Protein AF-A0A2P8Q4S2-F1 (afdb_monomer)

Secondary structure (DSSP, 8-state):
-PPPPPPPPPPPPHHHHHHHHHHHHHHHHHHHHHHHHHHHHHHHHHHHHHHHHHHHHHHHHHHHT-

Nearest PDB structures (foldseek):
  7w59-assembly1_M  TM=5.460E-01  e=9.751E+00  Homo sapiens

Solvent-accessible surface area (backbone atoms only — not comparable to full-atom values): 3992 Å² total; per-residue (Å²): 136,86,78,78,87,80,83,81,77,79,80,78,50,72,68,53,52,50,52,51,51,50,51,60,70,44,45,60,57,53,54,48,50,54,49,52,53,52,52,50,54,55,49,50,54,49,55,53,50,52,51,53,52,53,49,49,54,51,53,50,52,55,64,74,75,109

Foldseek 3Di:
DDDDDDDDDDDDDPVRVVVVVVCVVCVVVVVVVVVVVVVVVVVVVVVVVVVVVVVVVVVVVVVVVD

Sequence (66 aa):
MQAAPVRATAIPSFTDALRAVESLLLSSGQRTARRNAWTSVLEDRRRAKDRVEAQRVVEQSFVTHL

pLDDT: mean 91.68, std 8.26, range [66.12, 98.75]

Radius of gyration: 28.39 Å; Cα contacts (8 Å, |Δi|>4): 1; chains: 1; bounding box: 77×21×64 Å

Structure (mmCIF, N/CA/C/O backb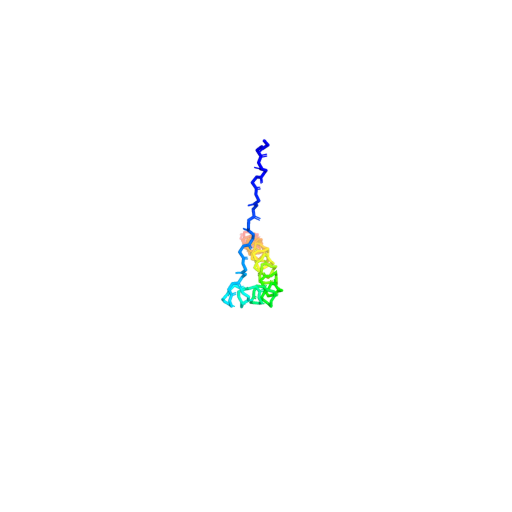one):
data_AF-A0A2P8Q4S2-F1
#
_entry.id   AF-A0A2P8Q4S2-F1
#
loop_
_atom_site.group_PDB
_atom_site.id
_atom_site.type_symbol
_atom_site.label_atom_id
_atom_site.label_alt_id
_atom_site.label_comp_id
_atom_site.label_asym_id
_atom_site.label_entity_id
_atom_site.label_seq_id
_atom_site.pdbx_PDB_ins_code
_atom_site.Cartn_x
_atom_site.Cartn_y
_atom_site.Cartn_z
_atom_site.occupancy
_atom_site.B_iso_or_equiv
_atom_site.auth_seq_id
_atom_site.auth_comp_id
_atom_site.auth_asym_id
_atom_site.auth_atom_id
_atom_site.pdbx_PDB_model_num
ATOM 1 N N . MET A 1 1 ? -54.525 14.472 20.640 1.00 66.12 1 MET A N 1
ATOM 2 C CA . MET A 1 1 ? -53.101 14.815 20.431 1.00 66.12 1 MET A CA 1
ATOM 3 C C . MET A 1 1 ? -52.368 13.544 20.030 1.00 66.12 1 MET A C 1
ATOM 5 O O . MET A 1 1 ? -52.336 12.619 20.828 1.00 66.12 1 MET A O 1
ATOM 9 N N . GLN A 1 2 ? -51.864 13.459 18.796 1.00 72.56 2 GLN A N 1
ATOM 10 C CA . GLN A 1 2 ? -51.050 12.328 18.331 1.00 72.56 2 GLN A CA 1
ATOM 11 C C . GLN A 1 2 ? -49.588 12.612 18.716 1.00 72.56 2 GLN A C 1
ATOM 13 O O . GLN A 1 2 ? -49.062 13.658 18.337 1.00 72.56 2 GLN A O 1
ATOM 18 N N . ALA A 1 3 ? -48.948 11.742 19.498 1.00 74.06 3 ALA A N 1
ATOM 19 C CA . ALA A 1 3 ? -47.548 11.926 19.885 1.00 74.06 3 ALA A CA 1
ATOM 20 C C . ALA A 1 3 ? -46.611 11.601 18.708 1.00 74.06 3 ALA A C 1
ATOM 22 O O . ALA A 1 3 ? -46.813 10.611 18.004 1.00 74.06 3 ALA A O 1
ATOM 23 N N . ALA A 1 4 ? -45.588 12.433 18.495 1.00 78.75 4 ALA A N 1
ATOM 24 C CA . ALA A 1 4 ? -44.572 12.193 17.474 1.00 78.75 4 ALA A CA 1
ATOM 25 C C . ALA A 1 4 ? -43.741 10.938 17.823 1.00 78.75 4 ALA A C 1
ATOM 27 O O . ALA A 1 4 ? -43.408 10.741 18.995 1.00 78.75 4 ALA A O 1
ATOM 28 N N . PRO A 1 5 ? -43.389 10.087 16.842 1.00 78.62 5 PRO A N 1
ATOM 29 C CA . PRO A 1 5 ? -42.636 8.866 17.102 1.00 78.62 5 PRO A CA 1
ATOM 30 C C . PRO A 1 5 ? -41.226 9.196 17.607 1.00 78.62 5 PRO A C 1
ATOM 32 O O . PRO A 1 5 ? -40.420 9.806 16.903 1.00 78.62 5 PRO A O 1
ATOM 35 N N . VAL A 1 6 ? -40.923 8.762 18.829 1.00 80.38 6 VAL A N 1
ATOM 36 C CA . VAL A 1 6 ? -39.590 8.874 19.430 1.00 80.38 6 VAL A CA 1
ATOM 37 C C . VAL A 1 6 ? -38.737 7.713 18.927 1.00 80.38 6 VAL A C 1
ATOM 39 O O . VAL A 1 6 ? -39.085 6.548 19.122 1.00 80.38 6 VAL A O 1
ATOM 42 N N . ARG A 1 7 ? -37.609 8.009 18.273 1.00 77.81 7 ARG A N 1
ATOM 43 C CA . ARG A 1 7 ? -36.621 6.980 17.926 1.00 77.81 7 ARG A CA 1
ATOM 44 C C . ARG A 1 7 ? -35.754 6.679 19.142 1.00 77.81 7 ARG A C 1
ATOM 46 O O . ARG A 1 7 ? -35.031 7.551 19.611 1.00 77.81 7 ARG A O 1
ATOM 53 N N . ALA A 1 8 ? -35.799 5.439 19.614 1.00 77.88 8 ALA A N 1
ATOM 54 C CA . ALA A 1 8 ? -34.861 4.944 20.611 1.00 77.88 8 ALA A CA 1
ATOM 55 C C . ALA A 1 8 ? -33.523 4.599 19.936 1.00 77.88 8 ALA A C 1
ATOM 57 O O . ALA A 1 8 ? -33.475 3.761 19.035 1.00 77.88 8 ALA A O 1
ATOM 58 N N . THR A 1 9 ? -32.432 5.232 20.364 1.00 78.56 9 THR A N 1
ATOM 59 C CA . THR A 1 9 ? -31.072 4.765 20.065 1.00 78.56 9 THR A CA 1
ATOM 60 C C . THR A 1 9 ? -30.716 3.641 21.027 1.00 78.56 9 THR A C 1
ATOM 62 O O . THR A 1 9 ? -30.704 3.852 22.239 1.00 78.56 9 THR A O 1
ATOM 65 N N . ALA A 1 10 ? -30.445 2.451 20.492 1.00 80.31 10 ALA A N 1
ATOM 66 C CA . ALA A 1 10 ? -29.999 1.316 21.290 1.00 80.31 10 ALA A CA 1
ATOM 67 C C . ALA A 1 10 ? -28.661 1.631 21.978 1.00 80.31 10 ALA A C 1
ATOM 69 O O . ALA A 1 10 ? -27.773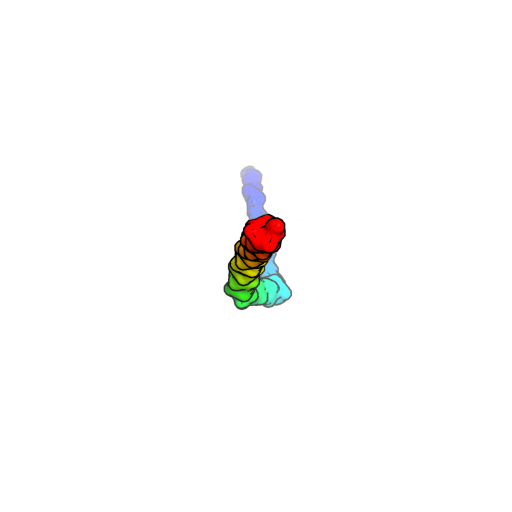 2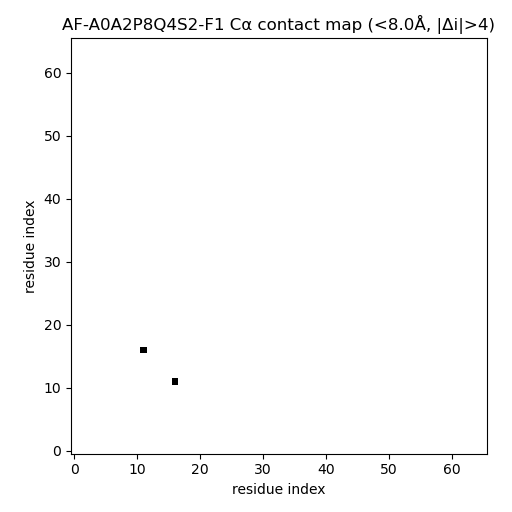.236 21.375 1.00 80.31 10 ALA A O 1
ATOM 70 N N . ILE A 1 11 ? -28.525 1.214 23.239 1.00 84.06 11 ILE A N 1
ATOM 71 C CA . ILE A 1 11 ? -27.259 1.310 23.968 1.00 84.06 11 ILE A CA 1
ATOM 72 C C . ILE A 1 11 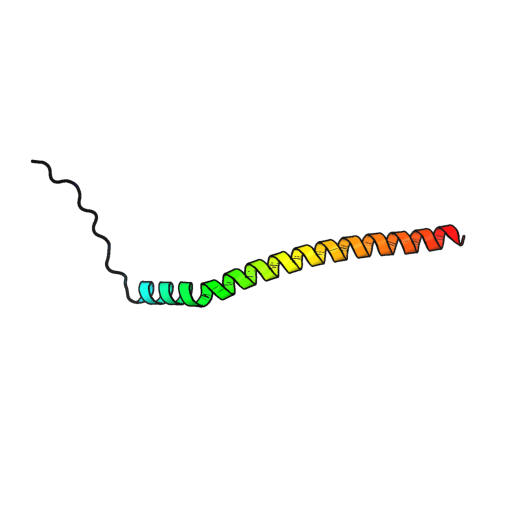? -26.287 0.300 23.333 1.00 84.06 11 ILE A C 1
ATOM 74 O O . ILE A 1 11 ? -26.660 -0.870 23.211 1.00 84.06 11 ILE A O 1
ATOM 78 N N . PRO A 1 12 ? -25.076 0.717 22.914 1.00 85.69 12 PRO A N 1
ATOM 79 C CA . PRO A 1 12 ? -24.107 -0.187 22.307 1.00 85.69 12 PRO A CA 1
ATOM 80 C C . PRO A 1 12 ? -23.761 -1.342 23.245 1.00 85.69 12 PRO A C 1
ATOM 82 O O . PRO A 1 12 ? -23.561 -1.140 24.446 1.00 85.69 12 PRO A O 1
ATOM 85 N N . SER A 1 13 ? -23.649 -2.548 22.693 1.00 90.88 13 SER A N 1
ATOM 86 C CA . SER A 1 13 ? -23.133 -3.689 23.441 1.00 90.88 13 SER A CA 1
ATOM 87 C C . SER A 1 13 ? -21.621 -3.557 23.656 1.00 90.88 13 SER A C 1
ATOM 89 O O . SER A 1 13 ? -20.930 -2.783 22.988 1.00 90.88 13 SER A O 1
ATOM 91 N N . PHE A 1 14 ? -21.068 -4.366 24.559 1.00 93.81 14 PHE A N 1
ATOM 92 C CA . PHE A 1 14 ? -19.618 -4.439 24.753 1.00 93.81 14 PHE A CA 1
ATOM 93 C C . PHE A 1 14 ? -18.872 -4.805 23.457 1.00 93.81 14 PHE A C 1
ATOM 95 O O . PHE A 1 14 ? -17.814 -4.251 23.163 1.00 93.81 14 PHE A O 1
ATOM 102 N N . THR A 1 15 ? -19.450 -5.684 22.635 1.00 95.25 15 THR A N 1
ATOM 103 C CA . THR A 1 15 ? -18.890 -6.056 21.330 1.00 95.25 15 THR A CA 1
ATOM 104 C C . THR A 1 15 ? -18.849 -4.871 20.366 1.00 95.25 15 THR A C 1
ATOM 106 O O . THR A 1 15 ? -17.855 -4.700 19.658 1.00 95.25 15 THR A O 1
ATOM 109 N N . ASP A 1 16 ? -19.879 -4.022 20.365 1.00 94.62 16 ASP A N 1
ATOM 110 C CA . ASP A 1 16 ? -19.906 -2.815 19.532 1.00 94.62 16 ASP A CA 1
ATOM 111 C C . ASP A 1 16 ? -18.836 -1.815 19.974 1.00 94.62 16 ASP A C 1
ATOM 113 O O . ASP A 1 16 ? -18.141 -1.233 19.139 1.00 94.62 16 ASP A O 1
ATOM 117 N N . ALA A 1 17 ? -18.644 -1.667 21.289 1.00 93.81 17 ALA A N 1
ATOM 118 C CA . ALA A 1 17 ? -17.588 -0.827 21.841 1.00 93.81 17 ALA A CA 1
ATOM 119 C C . ALA A 1 17 ? -16.195 -1.318 21.412 1.00 93.81 17 ALA A C 1
ATOM 121 O O . ALA A 1 17 ? -15.379 -0.525 20.939 1.00 93.81 17 ALA A O 1
ATOM 122 N N . LEU A 1 18 ? -15.936 -2.627 21.495 1.00 96.12 18 LEU A N 1
ATOM 123 C CA . LEU A 1 18 ? -14.667 -3.203 21.043 1.00 96.12 18 LEU A CA 1
ATOM 124 C C . LEU A 1 18 ? -14.442 -3.002 19.542 1.00 96.12 18 LEU A C 1
ATOM 126 O O . LEU A 1 18 ? -13.348 -2.614 19.136 1.00 96.12 18 LEU A O 1
ATOM 130 N N . ARG A 1 19 ? -15.476 -3.186 18.716 1.00 93.75 19 ARG A N 1
ATOM 131 C CA . ARG A 1 19 ? -15.390 -2.966 17.265 1.00 93.75 19 ARG A CA 1
ATOM 132 C C . ARG A 1 19 ? -15.130 -1.500 16.910 1.00 93.75 19 ARG A C 1
ATOM 134 O O . ARG A 1 19 ? -14.418 -1.218 15.943 1.00 93.75 19 ARG A O 1
ATOM 141 N N . ALA A 1 20 ? -15.671 -0.561 17.685 1.00 93.88 20 ALA A N 1
ATOM 142 C CA . ALA A 1 20 ? -15.392 0.863 17.521 1.00 93.88 20 ALA A CA 1
ATOM 143 C C . ALA A 1 20 ? -13.933 1.198 17.867 1.00 93.88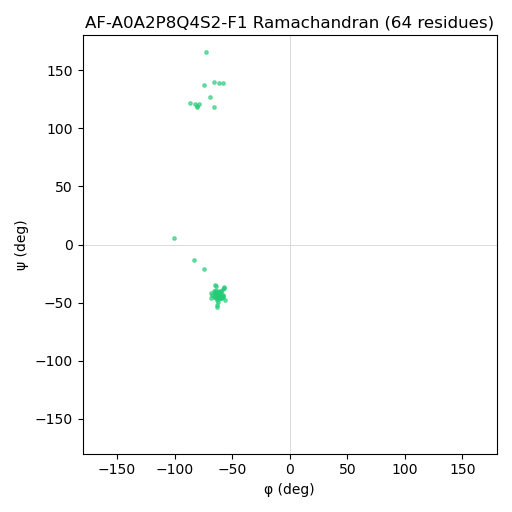 20 ALA A C 1
ATOM 145 O O . ALA A 1 20 ? -13.274 1.914 17.112 1.00 93.88 20 ALA A O 1
ATOM 146 N N . VAL A 1 21 ? -13.405 0.636 18.960 1.00 93.94 21 VAL A N 1
ATOM 147 C CA . VAL A 1 21 ? -11.994 0.794 19.345 1.00 93.94 21 VAL A CA 1
ATOM 148 C C . VAL A 1 21 ? -11.071 0.181 18.295 1.00 93.94 21 VAL A C 1
ATOM 150 O O . VAL A 1 21 ? -10.129 0.838 17.858 1.00 93.94 21 VAL A O 1
ATOM 153 N N . GLU A 1 22 ? -11.364 -1.032 17.826 1.00 93.50 22 GLU A N 1
ATOM 154 C CA . GLU A 1 22 ? -10.626 -1.678 16.739 1.00 93.50 22 GLU A CA 1
ATOM 155 C C . GLU A 1 22 ? -10.622 -0.800 15.482 1.00 93.50 22 GLU A C 1
ATOM 157 O O . GLU A 1 22 ? -9.567 -0.519 14.915 1.00 93.50 22 GLU A O 1
ATOM 162 N N . SER A 1 23 ? -11.785 -0.281 15.086 1.00 92.50 23 SER A N 1
ATOM 163 C CA . SER A 1 23 ? -11.899 0.617 13.935 1.00 92.50 23 SER A CA 1
ATOM 164 C C . SER A 1 23 ? -11.060 1.883 14.113 1.00 92.50 23 SER A C 1
ATOM 166 O O . SER A 1 23 ? -10.392 2.305 13.170 1.00 92.50 23 SER A O 1
ATOM 168 N N . LEU A 1 24 ? -11.046 2.473 15.314 1.00 91.81 24 LEU A N 1
ATOM 169 C CA . LEU A 1 24 ? -10.238 3.651 15.626 1.00 91.81 24 LEU A CA 1
ATOM 170 C C . LEU A 1 24 ? -8.739 3.343 15.498 1.00 91.81 24 LEU A C 1
ATOM 172 O O . LEU A 1 24 ? -8.035 4.033 14.749 1.00 91.81 24 LEU A O 1
ATOM 176 N N . LEU A 1 25 ? -8.278 2.291 16.183 1.00 91.94 25 LEU A N 1
ATOM 177 C CA . LEU A 1 25 ? -6.876 1.874 16.239 1.00 91.94 25 LEU A CA 1
ATOM 178 C C . LEU A 1 25 ? -6.350 1.465 14.860 1.00 91.94 25 LEU A C 1
ATOM 180 O O . LEU A 1 25 ? -5.253 1.862 14.470 1.00 91.94 25 LEU A O 1
ATOM 184 N N . LEU A 1 26 ? -7.144 0.718 14.091 1.00 93.31 26 LEU A N 1
ATOM 185 C CA . LEU A 1 26 ? -6.738 0.210 12.783 1.00 93.31 26 LEU A CA 1
ATOM 186 C C . LEU A 1 26 ? -6.923 1.233 11.654 1.00 93.31 26 LEU A C 1
ATOM 188 O O . LEU A 1 26 ? -6.367 1.052 10.569 1.00 93.31 26 LEU A O 1
ATOM 192 N N . SER A 1 27 ? -7.657 2.330 11.876 1.00 90.69 27 SER A N 1
ATOM 193 C CA . SER A 1 27 ? -7.976 3.298 10.816 1.00 90.69 27 SER A CA 1
ATOM 194 C C . SER A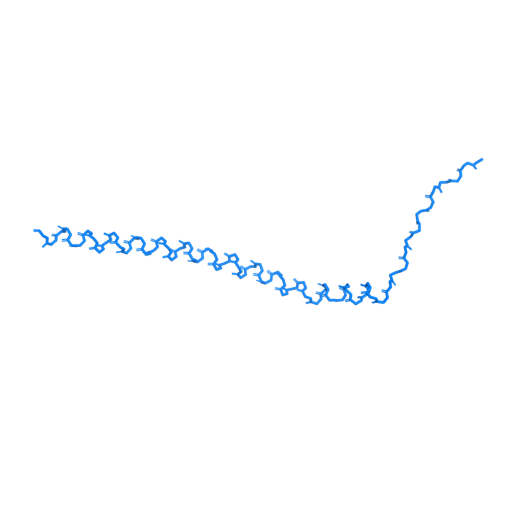 1 27 ? -6.735 3.894 10.139 1.00 90.69 27 SER A C 1
ATOM 196 O O . SER A 1 27 ? -6.731 4.108 8.924 1.00 90.69 27 SER A O 1
ATOM 198 N N . SER A 1 28 ? -5.674 4.172 10.902 1.00 88.75 28 SER A N 1
ATOM 199 C CA . SER A 1 28 ? -4.420 4.724 10.379 1.00 88.75 28 SER A CA 1
ATOM 200 C C . SER A 1 28 ? -3.697 3.705 9.497 1.00 88.75 28 SER A C 1
ATOM 202 O O . SER A 1 28 ? -3.340 4.036 8.364 1.00 88.75 28 SER A O 1
ATOM 204 N N . GLY A 1 29 ? -3.587 2.456 9.961 1.00 93.75 29 GLY A N 1
ATOM 205 C CA . GLY A 1 29 ? -3.008 1.337 9.219 1.00 93.75 29 GLY A CA 1
ATOM 206 C C . GLY A 1 29 ? -3.729 1.083 7.897 1.00 93.75 29 GLY A C 1
ATOM 207 O O . GLY A 1 29 ? -3.080 0.974 6.861 1.00 93.75 29 GLY A O 1
ATOM 208 N N . GLN A 1 30 ? -5.065 1.117 7.890 1.00 93.69 30 GLN A N 1
ATOM 209 C CA . GLN A 1 30 ? -5.857 0.963 6.663 1.00 93.69 30 GLN A CA 1
ATOM 210 C C . GLN A 1 30 ? -5.621 2.108 5.667 1.00 93.69 30 GLN A C 1
ATOM 212 O O . GLN A 1 30 ? -5.480 1.885 4.462 1.00 93.69 30 GLN A O 1
ATOM 217 N N . ARG A 1 31 ? -5.524 3.360 6.141 1.00 94.81 31 ARG A N 1
ATOM 218 C CA . ARG A 1 31 ? -5.189 4.498 5.266 1.00 94.81 31 ARG A CA 1
ATOM 219 C C . ARG A 1 31 ? -3.801 4.343 4.646 1.00 94.81 31 ARG A C 1
ATOM 221 O O . ARG A 1 31 ? -3.658 4.621 3.456 1.00 94.81 31 ARG A O 1
ATOM 228 N N . THR A 1 32 ? -2.815 3.907 5.426 1.00 96.31 32 THR A N 1
ATOM 229 C CA . THR A 1 32 ? -1.452 3.642 4.948 1.00 96.31 32 THR A CA 1
ATOM 230 C C . THR A 1 32 ? -1.430 2.483 3.958 1.00 96.31 32 THR A C 1
ATOM 232 O O . THR A 1 32 ? -0.871 2.636 2.881 1.00 96.31 32 THR A O 1
ATOM 235 N N . ALA A 1 33 ? -2.123 1.378 4.241 1.00 96.81 33 ALA A N 1
ATOM 236 C CA . ALA A 1 33 ? -2.220 0.235 3.338 1.00 96.81 33 ALA A CA 1
ATOM 237 C C . ALA A 1 33 ? -2.797 0.629 1.969 1.00 96.81 33 ALA A C 1
ATOM 239 O O . ALA A 1 33 ? -2.217 0.290 0.941 1.00 96.81 33 ALA A O 1
ATOM 240 N N . ARG A 1 34 ? -3.877 1.427 1.936 1.00 97.56 34 ARG A N 1
ATOM 241 C CA . ARG A 1 34 ? -4.442 1.944 0.673 1.00 97.56 34 ARG A CA 1
ATOM 242 C C . ARG A 1 34 ? -3.455 2.826 -0.090 1.00 97.56 34 ARG A C 1
ATOM 244 O O . ARG A 1 34 ? -3.359 2.711 -1.307 1.00 97.56 34 ARG A O 1
ATOM 251 N N . ARG A 1 35 ? -2.727 3.705 0.611 1.00 98.06 35 ARG A N 1
ATOM 252 C CA . ARG A 1 35 ? -1.693 4.547 -0.012 1.00 98.06 35 ARG A CA 1
ATOM 253 C C . ARG A 1 35 ? -0.568 3.696 -0.586 1.00 98.06 35 ARG A C 1
ATOM 255 O O . ARG A 1 35 ? -0.229 3.871 -1.747 1.00 98.06 35 ARG A O 1
ATOM 262 N N . ASN A 1 36 ? -0.056 2.747 0.189 1.00 98.25 36 ASN A N 1
ATOM 263 C CA . ASN A 1 36 ? 1.018 1.854 -0.230 1.00 98.25 36 ASN A CA 1
ATOM 264 C C . ASN A 1 36 ? 0.604 1.019 -1.445 1.00 98.25 36 ASN A C 1
ATOM 266 O O . ASN A 1 36 ? 1.356 0.941 -2.413 1.00 98.25 36 ASN A O 1
ATOM 270 N N . ALA A 1 37 ? -0.609 0.458 -1.430 1.00 98.69 37 ALA A N 1
ATOM 271 C CA . ALA A 1 37 ? -1.153 -0.295 -2.554 1.00 98.69 37 ALA A CA 1
ATOM 272 C C . ALA A 1 37 ? -1.234 0.568 -3.821 1.00 98.69 37 ALA A C 1
ATOM 274 O O . ALA A 1 37 ? -0.788 0.155 -4.889 1.00 98.69 37 ALA A O 1
ATOM 275 N N . TRP A 1 38 ? -1.744 1.795 -3.700 1.00 98.44 38 TRP A N 1
ATOM 276 C CA . TRP A 1 38 ? -1.819 2.712 -4.833 1.00 98.44 38 TRP A CA 1
ATOM 277 C C . TRP A 1 38 ? -0.437 3.104 -5.370 1.00 98.44 38 TRP A C 1
ATOM 279 O O . TRP A 1 38 ? -0.211 3.040 -6.578 1.00 98.44 38 TRP A O 1
ATOM 289 N N . THR A 1 39 ? 0.502 3.455 -4.489 1.00 98.62 39 THR A N 1
ATOM 290 C CA . THR A 1 39 ? 1.882 3.783 -4.867 1.00 98.62 39 THR A CA 1
ATOM 291 C C . THR A 1 39 ? 2.547 2.616 -5.590 1.00 98.62 39 THR A C 1
ATOM 293 O O . THR A 1 39 ? 3.133 2.815 -6.650 1.00 98.62 39 THR A O 1
ATOM 296 N N . SER A 1 40 ? 2.395 1.393 -5.078 1.00 98.00 40 SER A N 1
ATOM 297 C CA . SER A 1 40 ? 2.955 0.190 -5.699 1.00 98.00 40 SER A CA 1
ATOM 298 C C . SER A 1 40 ? 2.406 -0.032 -7.112 1.00 98.00 40 SER A C 1
ATOM 300 O O . SER A 1 40 ? 3.182 -0.258 -8.037 1.00 98.00 40 SER A O 1
ATOM 302 N N . VAL A 1 41 ? 1.096 0.147 -7.320 1.00 98.62 41 VAL A N 1
ATOM 303 C CA . VAL A 1 41 ? 0.476 0.056 -8.653 1.00 98.62 41 VAL A CA 1
ATOM 304 C C . VAL A 1 41 ? 1.018 1.121 -9.612 1.00 98.62 41 VAL A C 1
ATOM 306 O O . VAL A 1 41 ? 1.254 0.838 -10.788 1.00 98.62 41 VAL A O 1
ATOM 309 N N . LEU A 1 42 ? 1.211 2.357 -9.144 1.00 98.75 42 LEU A N 1
ATOM 310 C CA . LEU A 1 42 ? 1.801 3.415 -9.968 1.00 98.75 42 LEU A CA 1
ATOM 311 C C . LEU A 1 42 ? 3.250 3.096 -10.349 1.00 98.75 42 LEU A C 1
ATOM 313 O O . LEU A 1 42 ? 3.627 3.268 -11.511 1.00 98.75 42 LEU A O 1
ATOM 317 N N . GLU A 1 43 ? 4.045 2.595 -9.406 1.00 98.69 43 GLU A N 1
ATOM 318 C CA . GLU A 1 43 ? 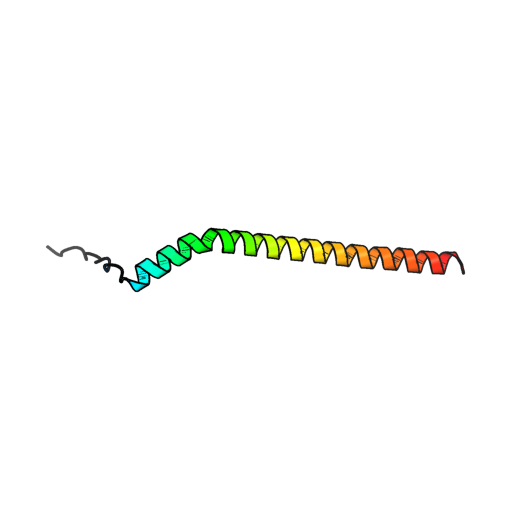5.416 2.177 -9.681 1.00 98.69 43 GLU A CA 1
ATOM 319 C C . GLU A 1 43 ? 5.496 0.994 -10.641 1.00 98.69 43 GLU A C 1
ATOM 321 O O . GLU A 1 43 ? 6.344 1.002 -11.530 1.00 98.69 43 GLU A O 1
ATOM 326 N N . ASP A 1 44 ? 4.622 -0.001 -10.506 1.00 98.44 44 ASP A N 1
ATOM 327 C CA . ASP A 1 44 ? 4.569 -1.145 -11.418 1.00 98.44 44 ASP A CA 1
ATOM 328 C C . ASP A 1 44 ? 4.241 -0.707 -12.843 1.00 98.44 44 ASP A C 1
ATOM 330 O O . ASP A 1 44 ? 4.875 -1.160 -13.798 1.00 98.44 44 ASP A O 1
ATOM 334 N N . ARG A 1 45 ? 3.302 0.232 -13.002 1.00 98.50 45 ARG A N 1
ATOM 335 C CA . ARG A 1 45 ? 2.985 0.817 -14.312 1.00 98.50 45 ARG A CA 1
ATOM 336 C C . ARG A 1 45 ? 4.174 1.563 -14.905 1.00 98.50 45 ARG A C 1
ATOM 338 O O . ARG A 1 45 ? 4.410 1.450 -16.106 1.00 98.50 45 ARG A O 1
ATOM 345 N N . ARG A 1 46 ? 4.921 2.312 -14.088 1.00 98.50 46 ARG A N 1
ATOM 346 C CA . ARG A 1 46 ? 6.154 2.980 -14.526 1.00 98.50 46 ARG A CA 1
ATOM 347 C C . ARG A 1 46 ? 7.198 1.952 -14.960 1.00 98.50 46 ARG A C 1
ATOM 349 O O . ARG A 1 46 ? 7.622 1.988 -16.106 1.00 98.50 46 ARG A O 1
ATOM 356 N N . ARG A 1 47 ? 7.495 0.960 -14.114 1.00 98.06 47 ARG A N 1
ATOM 357 C CA . ARG A 1 47 ? 8.435 -0.130 -14.425 1.00 98.06 47 ARG A CA 1
ATOM 358 C C . ARG A 1 47 ? 8.045 -0.905 -15.683 1.00 98.06 47 ARG A C 1
ATOM 360 O O . ARG A 1 47 ? 8.916 -1.317 -16.439 1.00 98.06 47 ARG A O 1
ATOM 367 N N . ALA A 1 48 ? 6.753 -1.111 -15.930 1.00 98.44 48 ALA A N 1
ATOM 368 C CA . ALA A 1 48 ? 6.283 -1.749 -17.155 1.00 98.44 48 ALA A CA 1
ATOM 369 C C . ALA A 1 48 ? 6.594 -0.908 -18.403 1.00 98.44 48 ALA A C 1
ATOM 371 O O . ALA A 1 48 ? 7.075 -1.461 -19.388 1.00 98.44 48 ALA A O 1
ATOM 372 N N . LYS A 1 49 ? 6.377 0.413 -18.350 1.00 98.31 49 LYS A N 1
ATOM 373 C CA . LYS A 1 49 ? 6.744 1.328 -19.444 1.00 98.31 49 LYS A CA 1
ATOM 374 C C . LYS A 1 49 ? 8.253 1.365 -19.664 1.00 98.31 49 LYS A C 1
ATOM 376 O O . LYS A 1 49 ? 8.689 1.235 -20.801 1.00 98.31 49 LYS A O 1
ATOM 381 N N . ASP A 1 50 ? 9.024 1.465 -18.585 1.00 98.25 50 ASP A N 1
ATOM 382 C CA . ASP A 1 50 ? 10.487 1.506 -18.6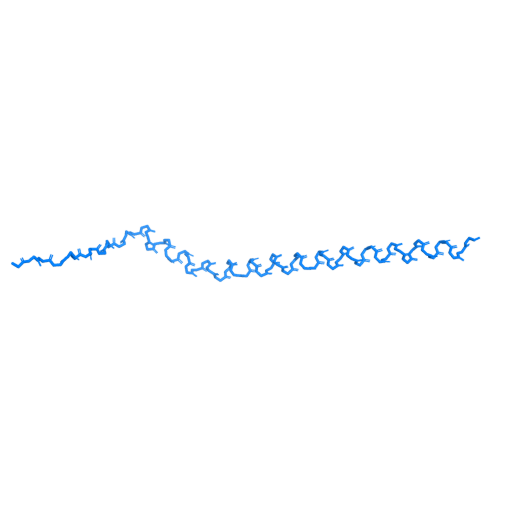44 1.00 98.25 50 ASP A CA 1
ATOM 383 C C . ASP A 1 50 ? 11.048 0.230 -19.298 1.00 98.25 50 ASP A C 1
ATOM 385 O O . ASP A 1 50 ? 11.944 0.310 -20.132 1.00 98.25 50 ASP A O 1
ATOM 389 N N . ARG A 1 51 ? 10.476 -0.949 -18.996 1.00 97.88 51 ARG A N 1
ATOM 390 C CA . ARG A 1 51 ? 10.847 -2.217 -19.654 1.00 97.88 51 ARG A CA 1
ATOM 391 C C . ARG A 1 51 ? 10.551 -2.221 -21.154 1.00 97.88 51 ARG A C 1
ATOM 393 O O . ARG A 1 51 ? 11.382 -2.696 -21.919 1.00 97.88 51 ARG A O 1
ATOM 400 N N . VAL A 1 52 ? 9.392 -1.706 -21.567 1.00 97.88 52 VAL A N 1
ATOM 401 C CA . VAL A 1 52 ? 9.027 -1.611 -22.993 1.00 97.88 52 VAL A CA 1
ATOM 402 C C . VAL A 1 52 ? 9.980 -0.674 -23.730 1.00 97.88 52 VAL A C 1
ATOM 404 O O . VAL A 1 52 ? 10.425 -0.995 -24.828 1.00 97.88 52 VAL A O 1
ATOM 407 N N . GLU A 1 53 ? 10.320 0.465 -23.132 1.00 97.44 53 GLU A N 1
ATOM 408 C CA . GLU A 1 53 ? 11.239 1.414 -23.758 1.00 97.44 53 GLU A CA 1
ATOM 409 C C . GLU A 1 53 ? 12.666 0.863 -23.829 1.00 97.44 53 GLU A C 1
ATOM 411 O O . GLU A 1 53 ? 13.302 0.934 -24.877 1.00 97.44 53 GLU A O 1
ATOM 416 N N . ALA A 1 54 ? 13.139 0.214 -22.762 1.00 97.19 54 ALA A N 1
ATOM 417 C CA . ALA A 1 54 ? 1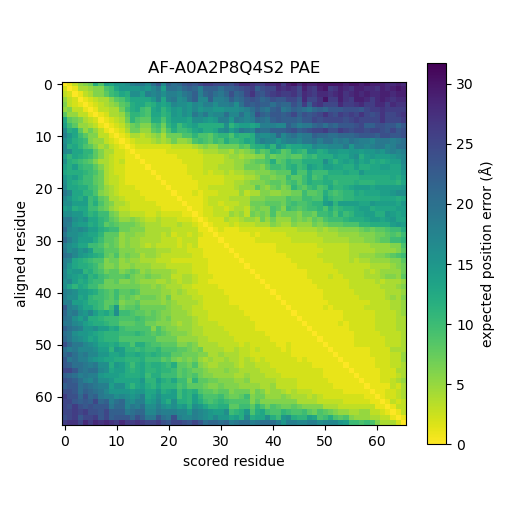4.421 -0.481 -22.774 1.00 97.19 54 ALA A CA 1
ATOM 418 C C . ALA A 1 54 ? 14.474 -1.556 -23.872 1.00 97.19 54 ALA A C 1
ATOM 420 O O . ALA A 1 54 ? 15.456 -1.629 -24.607 1.00 97.19 54 ALA A O 1
ATOM 421 N N . GLN A 1 55 ? 13.407 -2.350 -24.030 1.00 97.19 55 GLN A N 1
ATOM 422 C CA . GLN A 1 55 ? 13.314 -3.343 -25.101 1.00 97.19 55 GLN A CA 1
ATOM 423 C C . GLN A 1 55 ? 13.417 -2.689 -26.485 1.00 97.19 55 GLN A C 1
ATOM 425 O O . GLN A 1 55 ? 14.194 -3.156 -27.314 1.00 97.19 55 GLN A O 1
ATOM 430 N N . ARG A 1 56 ? 12.704 -1.583 -26.725 1.00 96.12 56 ARG A N 1
ATOM 431 C CA . ARG A 1 56 ? 12.770 -0.856 -28.003 1.00 96.12 56 ARG A CA 1
ATOM 432 C C . ARG A 1 56 ? 14.170 -0.352 -28.319 1.00 96.12 56 ARG A C 1
ATOM 434 O O . ARG A 1 56 ? 14.610 -0.489 -29.454 1.00 96.12 56 ARG A O 1
ATOM 441 N N . VAL A 1 57 ? 14.868 0.221 -27.340 1.00 96.50 57 VAL A N 1
ATOM 442 C CA . VAL A 1 57 ? 16.246 0.705 -27.528 1.00 96.50 57 VAL A CA 1
ATOM 443 C C . VAL A 1 57 ? 17.180 -0.450 -27.878 1.00 96.50 57 VAL A C 1
ATOM 445 O O . VAL A 1 57 ? 18.012 -0.322 -28.776 1.00 96.50 57 VAL A O 1
ATOM 448 N N . VAL A 1 58 ? 17.027 -1.590 -27.201 1.00 96.56 58 VAL A N 1
ATOM 449 C CA . VAL A 1 58 ? 17.803 -2.803 -27.481 1.00 96.56 58 VAL A CA 1
ATOM 450 C C . VAL A 1 58 ? 17.532 -3.305 -28.903 1.00 96.56 58 VAL A C 1
ATOM 452 O O . VAL A 1 58 ? 18.474 -3.505 -29.665 1.00 96.56 58 VAL A O 1
ATOM 455 N N . GLU A 1 59 ? 16.266 -3.440 -29.301 1.00 95.06 59 GLU A N 1
ATOM 456 C CA . GLU A 1 59 ? 15.875 -3.860 -30.654 1.00 95.06 59 GLU A CA 1
ATOM 457 C C . GLU A 1 59 ? 16.388 -2.892 -31.733 1.00 95.06 59 GLU A C 1
ATOM 459 O O . GLU A 1 59 ? 16.983 -3.330 -32.716 1.00 95.06 59 GLU A O 1
ATOM 464 N N . GLN A 1 60 ? 16.235 -1.578 -31.538 1.00 94.38 60 GLN A N 1
ATOM 465 C CA . GLN A 1 60 ? 16.767 -0.558 -32.452 1.00 94.38 60 GLN A CA 1
ATOM 466 C C . GLN A 1 60 ? 18.290 -0.631 -32.570 1.00 94.38 60 GLN A C 1
ATOM 468 O O . GLN A 1 60 ? 18.827 -0.502 -33.671 1.00 94.38 60 GLN A O 1
ATOM 473 N N . SER A 1 61 ? 18.989 -0.864 -31.457 1.00 93.81 61 SER A N 1
ATOM 474 C CA . SER A 1 61 ? 20.443 -1.026 -31.463 1.00 93.81 61 SER A CA 1
ATOM 475 C C . SER A 1 61 ? 20.849 -2.223 -32.319 1.00 93.81 61 SER A C 1
ATOM 477 O O . SER A 1 61 ? 21.756 -2.089 -33.133 1.00 93.81 61 SER A O 1
ATOM 479 N N . PHE A 1 62 ? 20.151 -3.359 -32.212 1.00 93.12 62 PHE A N 1
ATOM 480 C CA . PHE A 1 62 ? 20.419 -4.524 -33.058 1.00 93.12 62 PHE A CA 1
ATOM 481 C C . PHE A 1 62 ? 20.125 -4.267 -34.539 1.00 93.12 62 PHE A C 1
ATOM 483 O O . PHE A 1 62 ? 20.938 -4.639 -35.376 1.00 93.12 62 PHE A O 1
ATOM 490 N N . VAL A 1 63 ? 19.018 -3.594 -34.870 1.00 92.38 63 VAL A N 1
ATOM 491 C CA . VAL A 1 63 ? 18.688 -3.239 -36.264 1.00 92.38 63 VAL A CA 1
ATOM 492 C C . VAL A 1 63 ? 19.716 -2.279 -36.866 1.00 92.38 63 VAL A C 1
ATOM 494 O O . VAL A 1 63 ? 20.030 -2.386 -38.041 1.00 92.38 63 VAL A O 1
ATOM 497 N N . THR A 1 64 ? 20.254 -1.352 -36.073 1.00 87.94 64 THR A N 1
ATOM 498 C CA . THR A 1 64 ? 21.211 -0.339 -36.556 1.00 87.94 64 THR A CA 1
ATOM 499 C C . THR A 1 64 ? 22.612 -0.914 -36.810 1.00 87.94 64 THR A C 1
ATOM 501 O O . THR A 1 64 ? 23.395 -0.309 -37.535 1.00 87.94 64 THR A O 1
ATOM 504 N N . HIS A 1 65 ? 22.947 -2.060 -36.208 1.00 79.44 65 HIS A N 1
ATOM 505 C CA . HIS A 1 65 ? 24.258 -2.712 -36.343 1.00 79.44 65 HIS A CA 1
ATOM 506 C C . HIS A 1 65 ? 24.265 -3.895 -37.336 1.00 79.44 65 HIS A C 1
ATOM 508 O O . HIS A 1 65 ? 25.286 -4.579 -37.435 1.00 79.44 65 HIS A O 1
ATOM 514 N N . LEU A 1 66 ? 23.157 -4.144 -38.044 1.00 67.38 66 LEU A N 1
ATOM 515 C CA . LEU A 1 66 ? 23.037 -5.114 -39.145 1.00 67.38 66 LEU A CA 1
ATOM 516 C C . LEU A 1 66 ? 23.061 -4.394 -40.497 1.00 67.38 66 LEU A C 1
ATOM 518 O O . LEU A 1 66 ? 23.664 -4.962 -41.433 1.00 67.38 66 LEU A O 1
#

Organism: NCBI:txid2109333

Mean predicted aligned error: 8.79 Å